Protein AF-A0A847XHR3-F1 (afdb_monomer_lite)

Foldseek 3Di:
DDDDDDDDDQAADPPPSHPVVSVQLVVQDDPNPSVVSVVVVD

Structure (mmCIF, N/CA/C/O backbone):
data_AF-A0A847XHR3-F1
#
_entry.id   AF-A0A847XHR3-F1
#
loop_
_atom_site.group_PDB
_atom_site.id
_atom_site.type_symbol
_atom_site.label_atom_id
_atom_site.label_alt_id
_atom_site.label_comp_id
_atom_site.label_asym_id
_atom_site.label_entity_id
_atom_site.label_seq_id
_atom_site.pdbx_PDB_ins_code
_atom_site.Cartn_x
_atom_site.Cartn_y
_atom_site.Cartn_z
_atom_site.occupancy
_atom_site.B_iso_or_equiv
_atom_site.auth_seq_id
_atom_site.auth_comp_id
_atom_site.auth_asym_id
_atom_site.auth_atom_id
_atom_site.pdbx_PDB_model_num
ATOM 1 N N . MET A 1 1 ? 25.845 -10.677 -19.340 1.00 53.94 1 MET A N 1
ATOM 2 C CA . MET A 1 1 ? 24.735 -11.612 -19.038 1.00 53.94 1 MET A CA 1
ATOM 3 C C . MET A 1 1 ? 23.790 -10.927 -18.059 1.00 53.94 1 MET A C 1
ATOM 5 O O . MET A 1 1 ? 24.219 -10.594 -16.962 1.00 53.94 1 MET A O 1
ATOM 9 N N . ALA A 1 2 ? 22.553 -10.617 -18.454 1.00 65.31 2 ALA A N 1
ATOM 10 C CA . ALA A 1 2 ? 21.607 -9.922 -17.578 1.00 65.31 2 ALA A CA 1
ATOM 11 C C . ALA A 1 2 ? 21.079 -10.881 -16.496 1.00 65.31 2 ALA A C 1
ATOM 13 O O . ALA A 1 2 ? 20.467 -11.903 -16.804 1.00 65.31 2 ALA A O 1
ATOM 14 N N . LYS A 1 3 ? 21.333 -10.568 -15.220 1.00 74.06 3 LYS A N 1
ATOM 15 C CA . LYS A 1 3 ? 20.838 -11.337 -14.070 1.00 74.06 3 LYS A CA 1
ATOM 16 C C . LYS A 1 3 ? 19.311 -11.216 -14.017 1.00 74.06 3 LYS A C 1
ATOM 18 O O . LYS A 1 3 ? 18.785 -10.124 -13.819 1.00 74.06 3 LYS A O 1
ATOM 23 N N . LYS A 1 4 ? 18.596 -12.325 -14.224 1.00 74.19 4 LYS A N 1
ATOM 24 C CA . LYS A 1 4 ? 17.125 -12.380 -14.210 1.00 74.19 4 LYS A CA 1
ATOM 25 C C . LYS A 1 4 ? 16.613 -11.949 -12.830 1.00 74.19 4 LYS A C 1
ATOM 27 O O . LYS A 1 4 ? 16.805 -12.658 -11.847 1.00 74.19 4 LYS A O 1
ATOM 32 N N . PHE A 1 5 ? 16.002 -10.769 -12.751 1.00 77.94 5 PHE A N 1
ATOM 33 C CA . PHE A 1 5 ? 15.453 -10.239 -11.505 1.00 77.94 5 PHE A CA 1
ATOM 34 C C . PHE A 1 5 ? 14.155 -10.984 -11.172 1.00 77.94 5 PHE A C 1
ATOM 36 O O . PHE A 1 5 ? 13.225 -11.008 -11.982 1.00 77.94 5 PHE A O 1
ATOM 43 N N . SER A 1 6 ? 14.078 -11.614 -9.999 1.00 78.00 6 SER A N 1
ATOM 44 C CA . SER A 1 6 ? 12.826 -12.196 -9.521 1.00 78.00 6 SER A CA 1
ATOM 45 C C . SER A 1 6 ? 11.912 -11.076 -9.024 1.00 78.00 6 SER A C 1
ATOM 47 O O . SER A 1 6 ? 12.319 -10.197 -8.260 1.00 78.00 6 SER A O 1
ATOM 49 N N . LYS A 1 7 ? 10.656 -11.073 -9.479 1.00 78.94 7 LYS A N 1
ATOM 50 C CA . LYS A 1 7 ? 9.651 -10.156 -8.932 1.00 78.94 7 LYS A CA 1
ATOM 51 C C . LYS A 1 7 ? 9.420 -10.542 -7.471 1.00 78.94 7 LYS A C 1
ATOM 53 O O . LYS A 1 7 ? 9.154 -11.706 -7.183 1.00 78.94 7 LYS A O 1
ATOM 58 N N . LYS A 1 8 ? 9.523 -9.577 -6.553 1.00 79.50 8 LYS A N 1
ATOM 59 C CA . LYS A 1 8 ? 9.192 -9.807 -5.142 1.00 79.50 8 LYS A CA 1
ATOM 60 C C . LYS A 1 8 ? 7.703 -10.140 -5.031 1.00 79.50 8 LYS A C 1
ATOM 62 O O . LYS A 1 8 ? 6.871 -9.382 -5.531 1.00 79.50 8 LYS A O 1
ATOM 67 N N . THR A 1 9 ? 7.373 -11.249 -4.374 1.00 80.62 9 THR A N 1
ATOM 68 C CA . THR A 1 9 ? 5.982 -11.592 -4.060 1.00 80.62 9 THR A CA 1
ATOM 69 C C . THR A 1 9 ? 5.447 -10.579 -3.053 1.00 80.62 9 THR A C 1
ATOM 71 O O . THR A 1 9 ? 5.962 -10.459 -1.941 1.00 80.62 9 THR A O 1
ATOM 74 N N . ILE A 1 10 ? 4.446 -9.803 -3.464 1.00 82.62 10 ILE A N 1
A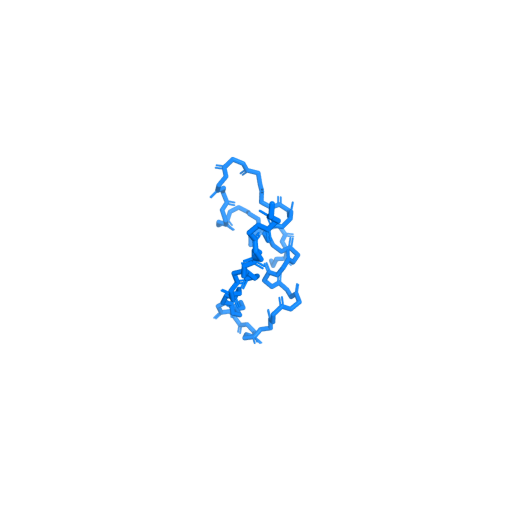TOM 75 C CA . ILE A 1 10 ? 3.795 -8.807 -2.611 1.00 82.62 10 ILE A CA 1
ATOM 76 C C . ILE A 1 10 ? 2.778 -9.544 -1.748 1.00 82.62 10 ILE A C 1
ATOM 78 O O . ILE A 1 10 ? 1.961 -10.297 -2.274 1.00 82.62 10 ILE A O 1
ATOM 82 N N . LYS A 1 11 ? 2.832 -9.322 -0.433 1.00 83.25 11 LYS A N 1
ATOM 83 C CA . LYS A 1 11 ? 1.809 -9.848 0.469 1.00 83.25 11 LYS A CA 1
ATOM 84 C C . LYS A 1 11 ? 0.474 -9.136 0.203 1.00 83.25 11 LYS A C 1
ATOM 86 O O . LYS A 1 11 ? 0.496 -7.918 -0.003 1.00 83.25 11 LYS A O 1
ATOM 91 N N . PRO A 1 12 ? -0.647 -9.867 0.203 1.00 83.94 12 PRO A N 1
ATOM 92 C CA . PRO A 1 12 ? -1.974 -9.274 0.089 1.00 83.94 12 PRO A CA 1
ATOM 93 C C . PRO A 1 12 ? -2.262 -8.295 1.238 1.00 83.94 12 PRO A C 1
ATOM 95 O O . PRO A 1 12 ? -1.542 -8.250 2.243 1.00 83.94 12 PRO A O 1
ATOM 98 N N . ASP A 1 13 ? -3.264 -7.433 1.048 1.00 83.69 13 ASP A N 1
ATOM 99 C CA . ASP A 1 13 ? -3.627 -6.438 2.055 1.00 83.69 13 ASP A CA 1
ATOM 100 C C . ASP A 1 13 ? -4.168 -7.096 3.334 1.00 83.69 13 ASP A C 1
ATOM 102 O O . ASP A 1 13 ? -4.844 -8.115 3.280 1.00 83.69 13 ASP A O 1
ATOM 106 N N . ALA A 1 14 ? -3.905 -6.483 4.490 1.00 79.12 14 ALA A N 1
ATOM 107 C CA . ALA A 1 14 ? -4.261 -7.054 5.786 1.00 79.12 14 ALA A CA 1
ATOM 108 C C . ALA A 1 14 ? -5.776 -7.104 6.066 1.00 79.12 14 ALA A C 1
ATOM 110 O O . ALA A 1 14 ? -6.187 -7.844 6.955 1.00 79.12 14 ALA A O 1
ATOM 111 N N . ARG A 1 15 ? -6.599 -6.310 5.364 1.00 82.38 15 ARG A N 1
ATOM 112 C CA . ARG A 1 15 ? -8.041 -6.190 5.633 1.00 82.38 15 ARG A CA 1
ATOM 113 C C . ARG A 1 15 ? -8.905 -6.978 4.657 1.00 82.38 15 ARG A C 1
ATOM 115 O O . ARG A 1 15 ? -9.870 -7.600 5.081 1.00 82.38 15 ARG A O 1
ATOM 122 N N . TYR A 1 16 ? -8.566 -6.936 3.372 1.00 83.88 16 TYR A N 1
ATOM 123 C CA . TYR A 1 16 ? -9.370 -7.557 2.310 1.00 83.88 16 TYR A CA 1
ATOM 124 C C . TYR A 1 16 ? -8.643 -8.677 1.562 1.00 83.88 16 TYR A C 1
ATOM 126 O O . TYR A 1 16 ? -9.145 -9.139 0.543 1.00 83.88 16 TYR A O 1
ATOM 134 N N . ASP A 1 17 ? -7.442 -9.057 2.009 1.00 83.69 17 ASP A N 1
ATOM 135 C CA . ASP A 1 17 ? -6.586 -10.070 1.375 1.00 83.69 17 ASP A CA 1
ATOM 136 C C . ASP A 1 17 ? -6.372 -9.838 -0.138 1.00 83.69 17 ASP A C 1
ATOM 138 O O . ASP A 1 17 ? -6.121 -10.744 -0.931 1.00 83.69 17 ASP A O 1
ATOM 142 N N . ASN A 1 18 ? -6.463 -8.574 -0.567 1.00 87.62 18 ASN A N 1
ATOM 143 C CA . ASN A 1 18 ? -6.448 -8.211 -1.977 1.00 87.62 18 ASN A CA 1
ATOM 144 C C . ASN A 1 18 ? -5.071 -7.679 -2.397 1.00 87.62 18 ASN A C 1
ATOM 146 O O . ASN A 1 18 ? -4.564 -6.679 -1.878 1.00 87.62 18 ASN A O 1
ATOM 150 N N . ILE A 1 19 ? -4.471 -8.336 -3.390 1.00 88.19 19 ILE A N 1
ATOM 151 C CA . ILE A 1 19 ? -3.145 -8.005 -3.929 1.00 88.19 19 ILE A CA 1
ATOM 152 C C . ILE A 1 19 ? -3.152 -6.670 -4.692 1.00 88.19 19 ILE A C 1
ATOM 154 O O . ILE A 1 19 ? -2.146 -5.959 -4.698 1.00 88.19 19 ILE A O 1
ATOM 158 N N . ILE A 1 20 ? -4.262 -6.309 -5.340 1.00 89.06 20 ILE A N 1
ATOM 159 C CA . ILE A 1 20 ? -4.384 -5.050 -6.092 1.00 89.06 20 ILE A CA 1
ATOM 160 C C . ILE A 1 20 ? -4.360 -3.873 -5.121 1.00 89.06 20 ILE A C 1
ATOM 162 O O . ILE A 1 20 ? -3.599 -2.926 -5.316 1.00 89.06 20 ILE A O 1
ATOM 166 N N . VAL A 1 21 ? -5.117 -3.983 -4.031 1.00 89.25 21 VAL A N 1
ATOM 167 C CA . VAL A 1 21 ? -5.143 -2.975 -2.969 1.00 89.25 21 VAL A CA 1
ATOM 168 C C . VAL A 1 21 ? -3.763 -2.835 -2.324 1.00 89.25 21 VAL A C 1
ATOM 170 O O . VAL A 1 21 ? -3.254 -1.724 -2.196 1.00 89.25 21 VAL A O 1
ATOM 173 N N . ALA A 1 22 ? -3.085 -3.949 -2.030 1.00 90.62 22 ALA A N 1
ATOM 174 C CA . ALA A 1 22 ? -1.719 -3.916 -1.507 1.00 90.62 22 ALA A CA 1
ATOM 175 C C . ALA A 1 22 ? -0.728 -3.219 -2.457 1.00 90.62 22 ALA A C 1
ATOM 177 O O . ALA A 1 22 ? 0.128 -2.455 -2.010 1.00 90.62 22 ALA A O 1
ATOM 178 N N . LYS A 1 23 ? -0.838 -3.450 -3.773 1.00 90.88 23 LYS A N 1
ATOM 179 C CA . LYS A 1 23 ? -0.026 -2.750 -4.782 1.00 90.88 23 LYS A CA 1
ATOM 180 C C . LYS A 1 23 ? -0.313 -1.252 -4.797 1.00 90.88 23 LYS A C 1
ATOM 182 O O . LYS A 1 23 ? 0.637 -0.476 -4.848 1.00 90.88 23 LYS A O 1
ATOM 187 N N . PHE A 1 24 ? -1.583 -0.861 -4.719 1.00 91.75 24 PHE A N 1
ATOM 188 C CA . PHE A 1 24 ? -1.984 0.542 -4.696 1.00 91.75 24 PHE A CA 1
ATOM 189 C C . PHE A 1 24 ? -1.457 1.258 -3.449 1.00 91.75 24 PHE A C 1
ATOM 191 O O . PHE A 1 24 ? -0.787 2.279 -3.569 1.00 91.75 24 PHE A O 1
ATOM 198 N N . ILE A 1 25 ? -1.636 0.663 -2.264 1.00 91.38 25 ILE A N 1
ATOM 199 C CA . ILE A 1 25 ? -1.087 1.178 -1.000 1.00 91.38 25 ILE A CA 1
ATOM 200 C C . ILE A 1 25 ? 0.435 1.338 -1.094 1.00 91.38 25 ILE A C 1
ATOM 202 O O . ILE A 1 25 ? 0.965 2.346 -0.643 1.00 91.38 25 ILE A O 1
ATOM 206 N N . ASN A 1 26 ? 1.151 0.380 -1.693 1.00 91.62 26 ASN A N 1
ATOM 207 C CA . ASN A 1 26 ? 2.609 0.463 -1.834 1.00 91.62 26 ASN A CA 1
ATOM 208 C C . ASN A 1 26 ? 3.069 1.593 -2.768 1.00 91.62 26 ASN A C 1
ATOM 210 O O . ASN A 1 26 ? 4.159 2.112 -2.562 1.00 91.62 26 ASN A O 1
ATOM 214 N N . GLN A 1 27 ? 2.281 1.950 -3.786 1.00 92.62 27 GLN A N 1
ATOM 215 C C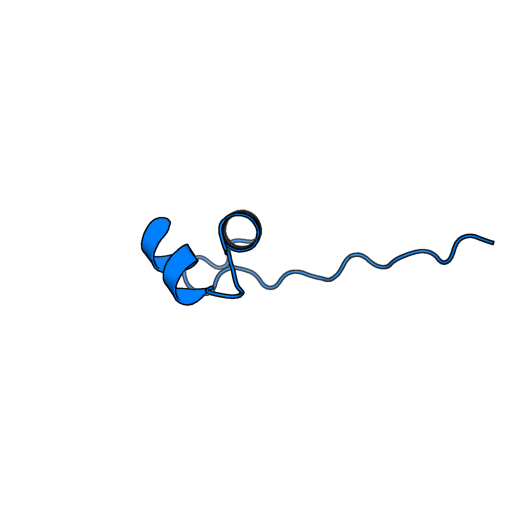A . GLN A 1 27 ? 2.573 3.089 -4.668 1.00 92.62 27 GLN A CA 1
ATOM 216 C C . GLN A 1 27 ? 2.182 4.424 -4.020 1.00 92.62 27 GLN A C 1
ATOM 218 O O . GLN A 1 27 ? 2.866 5.423 -4.211 1.00 92.62 27 GLN A O 1
ATOM 223 N N . LEU A 1 28 ? 1.104 4.435 -3.230 1.00 91.81 28 LEU A N 1
ATOM 224 C CA . LEU A 1 28 ? 0.632 5.611 -2.496 1.00 91.81 28 LEU A CA 1
ATOM 225 C C . LE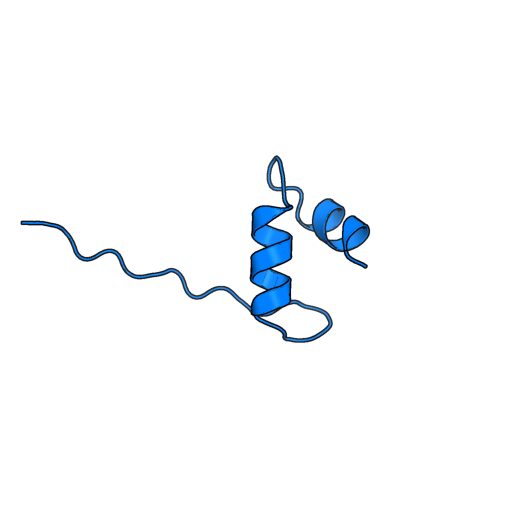U A 1 28 ? 1.504 5.925 -1.267 1.00 91.81 28 LEU A C 1
ATOM 227 O O . LEU A 1 28 ? 1.578 7.063 -0.813 1.00 91.81 28 LEU A O 1
ATOM 231 N N . MET A 1 29 ? 2.180 4.917 -0.718 1.00 93.81 29 MET A N 1
ATOM 232 C CA . MET A 1 29 ? 3.075 5.052 0.423 1.00 93.81 29 MET A CA 1
ATOM 233 C C . MET A 1 29 ? 4.300 5.905 0.089 1.00 93.81 29 MET A C 1
ATOM 2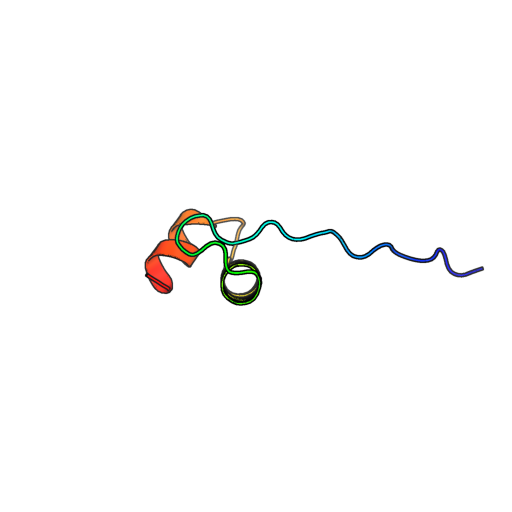35 O O . MET A 1 29 ? 5.155 5.515 -0.700 1.00 93.81 29 MET A O 1
ATOM 239 N N . TRP A 1 30 ? 4.435 7.025 0.795 1.00 93.06 30 TRP A N 1
ATOM 240 C CA . TRP A 1 30 ? 5.644 7.845 0.811 1.00 93.06 30 TRP A CA 1
ATOM 241 C C . TRP A 1 30 ? 6.418 7.654 2.112 1.00 93.06 30 TRP A C 1
ATOM 243 O O . TRP A 1 30 ? 5.819 7.437 3.167 1.00 93.06 30 TRP A O 1
ATOM 253 N N . ASP A 1 31 ? 7.750 7.732 2.037 1.00 92.50 31 ASP A N 1
ATOM 254 C CA . ASP A 1 31 ? 8.636 7.709 3.213 1.00 92.50 31 ASP A CA 1
ATOM 255 C C . ASP A 1 31 ? 8.464 6.447 4.096 1.00 92.50 31 ASP A C 1
ATOM 257 O O . ASP A 1 31 ? 8.574 6.479 5.318 1.00 92.50 31 ASP A O 1
ATOM 261 N N . GLY A 1 32 ? 8.074 5.316 3.490 1.00 90.25 32 GLY A N 1
ATOM 262 C CA . GLY A 1 32 ? 7.801 4.063 4.211 1.00 90.25 32 GLY A CA 1
ATOM 263 C C . GLY A 1 32 ? 6.552 4.083 5.109 1.00 90.25 32 GLY A C 1
ATOM 264 O O . GLY A 1 32 ? 6.314 3.135 5.862 1.00 90.25 32 GLY A O 1
ATOM 265 N N . LYS A 1 33 ? 5.715 5.127 5.037 1.00 93.19 33 LYS A N 1
ATOM 266 C CA . LYS A 1 33 ? 4.553 5.333 5.920 1.00 93.19 33 LYS A CA 1
ATOM 267 C C . LYS A 1 33 ? 3.335 4.508 5.503 1.00 93.19 33 LYS A C 1
ATOM 269 O O . LYS A 1 33 ? 2.298 5.043 5.107 1.00 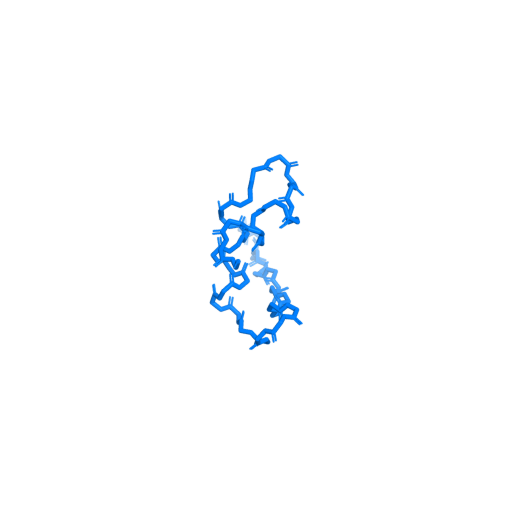93.19 33 LYS A O 1
ATOM 274 N N . LYS A 1 34 ? 3.424 3.183 5.644 1.00 88.94 34 LYS A N 1
ATOM 275 C CA . LYS A 1 34 ? 2.352 2.254 5.238 1.00 88.94 34 LYS A CA 1
ATOM 276 C C . LYS A 1 34 ? 1.035 2.492 5.979 1.00 88.94 34 LYS A C 1
ATOM 278 O O . LYS A 1 34 ? -0.024 2.451 5.364 1.00 88.94 34 LYS A O 1
ATOM 283 N N . LYS A 1 35 ? 1.091 2.783 7.285 1.00 91.19 35 LYS A N 1
ATOM 284 C CA . LYS A 1 35 ? -0.106 3.052 8.103 1.00 91.19 35 LYS A CA 1
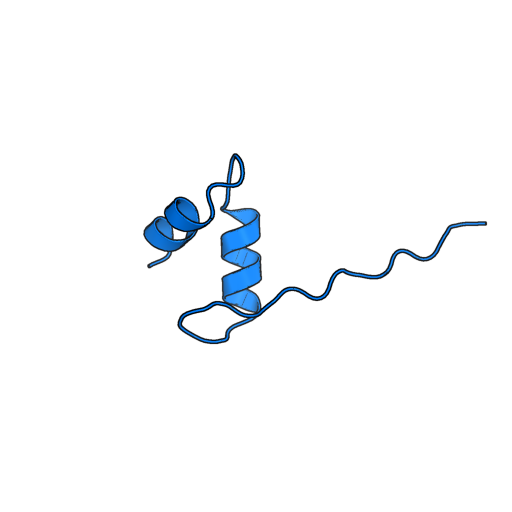ATOM 285 C C . LYS A 1 35 ? -0.843 4.309 7.635 1.00 91.19 35 LYS A C 1
ATOM 287 O O . LYS A 1 35 ? -2.066 4.321 7.616 1.00 91.19 35 LYS A O 1
ATOM 292 N N . THR A 1 36 ? -0.112 5.346 7.228 1.00 93.62 36 THR A N 1
ATOM 293 C CA . THR A 1 36 ? -0.708 6.567 6.671 1.00 93.62 36 THR A CA 1
ATOM 294 C C . THR A 1 36 ? -1.345 6.286 5.316 1.00 93.62 36 THR A C 1
ATOM 296 O O . THR A 1 36 ? -2.498 6.639 5.116 1.00 93.62 36 THR A O 1
ATOM 299 N N . ALA A 1 37 ? -0.650 5.570 4.427 1.00 93.12 37 ALA A N 1
ATOM 300 C CA . ALA A 1 37 ? -1.199 5.180 3.130 1.00 93.12 37 ALA A CA 1
ATOM 301 C C . ALA A 1 37 ? -2.473 4.323 3.252 1.00 93.12 37 ALA A C 1
ATOM 303 O O . ALA A 1 37 ? -3.435 4.536 2.522 1.00 93.12 37 ALA A O 1
ATOM 304 N N . GLN A 1 38 ? -2.510 3.401 4.219 1.00 91.75 38 GLN A N 1
ATOM 305 C CA . GLN A 1 38 ? -3.706 2.611 4.523 1.00 91.75 38 GLN A CA 1
ATOM 306 C C . GLN A 1 38 ? -4.878 3.473 5.007 1.00 91.75 38 GLN A C 1
ATOM 308 O O . GLN A 1 38 ? -5.993 3.224 4.580 1.00 91.75 38 GLN A O 1
ATOM 313 N N . ARG A 1 39 ? -4.633 4.492 5.844 1.00 91.19 39 ARG A N 1
ATOM 314 C CA . ARG A 1 39 ? -5.664 5.439 6.327 1.00 91.19 39 ARG A CA 1
ATOM 315 C C . ARG A 1 39 ? -6.151 6.432 5.270 1.00 91.19 39 ARG A C 1
ATOM 317 O O . ARG A 1 39 ? -7.143 7.105 5.491 1.00 91.19 39 ARG A O 1
ATOM 324 N N . ILE A 1 40 ? -5.401 6.616 4.185 1.00 89.94 40 ILE A N 1
ATOM 325 C CA . ILE A 1 40 ? -5.837 7.451 3.057 1.00 89.94 40 ILE A CA 1
ATOM 326 C C . ILE A 1 40 ? -6.779 6.651 2.151 1.00 89.94 40 ILE A C 1
ATOM 328 O O . ILE A 1 40 ? -7.698 7.216 1.569 1.00 89.94 40 ILE A O 1
ATOM 332 N N . LEU A 1 41 ? -6.543 5.343 2.020 1.00 87.44 41 LEU A N 1
ATOM 333 C CA . LEU A 1 41 ? -7.365 4.462 1.194 1.00 87.44 41 LEU A CA 1
ATOM 334 C C . LEU A 1 41 ? -8.623 3.943 1.913 1.00 87.44 41 LEU A C 1
ATOM 336 O O . LEU A 1 41 ? -9.633 3.715 1.250 1.00 87.44 41 LEU A O 1
ATOM 340 N N . TYR A 1 42 ? -8.543 3.721 3.230 1.00 87.75 42 TYR A N 1
ATOM 341 C CA . TYR A 1 42 ? -9.629 3.246 4.098 1.00 87.75 42 TYR A CA 1
ATOM 342 C C . TYR A 1 42 ? -10.059 4.313 5.094 1.00 87.75 42 TYR A C 1
ATOM 344 O O . TYR A 1 42 ? -11.284 4.413 5.316 1.00 87.75 42 TYR A O 1
#

Radius of gyration: 12.76 Å; chains: 1; bounding box: 34×20×27 Å

pLDDT: mean 85.66, std 8.13, range [53.94, 93.81]

Secondary structure (DSSP, 8-state):
----PPPP-PPPPTTT--HHHHHHHHHH--TT-HHHHHHHH-

Sequence (42 aa):
MAKKFSKKTIKPDARYDNIIVAKFINQLMWDGKKKTAQRILY